Protein AF-A0A8T4PC58-F1 (afdb_monomer)

Secondary structure (DSSP, 8-state):
--HHHHHHHHHHHHHHHHHHHHHHHHHHHHHHHHHHHHHHHHHHHHHHHHHHHHHHHHHHHHHTTT--HHHHHHHHHHHHHHHHHHHHHHHHHHHTTSS-HHHHHHHHHHHHHHHHHHHHH-TT-SSHHHHHHH-HHHHHHIIIIIHHHHGGG--

Sequence (155 aa):
MDFGIISNILIAFFGFLLTGVSIFLSHKAIKSNQLIEQNNLFCELYKEERYISDRIREYNKSFNKAKKGEEKIEVIIQSDKILFDFYEYVALLIQQKAIDTIMFVEYFNLRIKDAYDLFMESLLFENSGDRFFNYRNLSLLFNNFGLSIKEKTTE

Structure (mmCIF, N/CA/C/O backbone):
data_AF-A0A8T4PC58-F1
#
_entry.id   AF-A0A8T4PC58-F1
#
loop_
_atom_site.group_PDB
_atom_site.id
_atom_site.type_symbol
_atom_site.label_atom_id
_atom_site.label_alt_id
_atom_site.label_comp_id
_atom_site.label_asym_id
_atom_site.label_entity_id
_atom_site.label_seq_id
_atom_site.pdbx_PDB_ins_code
_atom_site.Cartn_x
_atom_site.Cartn_y
_atom_site.Cartn_z
_atom_site.occupancy
_atom_site.B_iso_or_equiv
_atom_site.auth_seq_id
_atom_site.auth_comp_id
_atom_site.auth_asym_id
_atom_site.auth_atom_id
_atom_site.pdbx_PDB_model_num
ATOM 1 N N . MET A 1 1 ? 39.599 1.365 -57.181 1.00 56.19 1 MET A N 1
ATOM 2 C CA . MET A 1 1 ? 38.628 1.518 -56.078 1.00 56.19 1 MET A CA 1
ATOM 3 C C . MET A 1 1 ? 39.275 2.460 -55.079 1.00 56.19 1 MET A C 1
ATOM 5 O O . MET A 1 1 ? 40.393 2.181 -54.668 1.00 56.19 1 MET A O 1
ATOM 9 N N . ASP A 1 2 ? 38.670 3.620 -54.838 1.00 69.69 2 ASP A N 1
ATOM 10 C CA . ASP A 1 2 ? 39.322 4.726 -54.134 1.00 69.69 2 ASP A CA 1
ATOM 11 C C . ASP A 1 2 ? 39.362 4.449 -52.624 1.00 69.69 2 ASP A C 1
ATOM 13 O O . ASP A 1 2 ? 38.320 4.252 -51.992 1.00 69.69 2 ASP A O 1
ATOM 17 N N . PHE A 1 3 ? 40.562 4.375 -52.049 1.00 65.81 3 PHE A N 1
ATOM 18 C CA . PHE A 1 3 ? 40.777 3.976 -50.652 1.00 65.81 3 PHE A CA 1
ATOM 19 C C . PHE A 1 3 ? 40.039 4.915 -49.675 1.00 65.81 3 PHE A C 1
ATOM 21 O O . PHE A 1 3 ? 39.590 4.488 -48.610 1.00 65.81 3 PHE A O 1
ATOM 28 N N . GLY A 1 4 ? 39.827 6.176 -50.076 1.00 73.88 4 GLY A N 1
ATOM 29 C CA . GLY A 1 4 ? 39.047 7.162 -49.324 1.00 73.88 4 GLY A CA 1
ATOM 30 C C . GLY A 1 4 ? 37.551 6.843 -49.227 1.00 73.88 4 GLY A C 1
ATOM 31 O O . GLY A 1 4 ? 36.939 7.107 -48.194 1.00 73.88 4 GLY A O 1
ATOM 32 N N . ILE A 1 5 ? 36.960 6.208 -50.245 1.00 74.06 5 ILE A N 1
ATOM 33 C CA . ILE A 1 5 ? 35.539 5.818 -50.228 1.00 74.06 5 ILE A CA 1
ATOM 34 C C . ILE A 1 5 ? 35.328 4.654 -49.253 1.00 74.06 5 ILE A C 1
ATOM 36 O O . ILE A 1 5 ? 34.407 4.690 -48.440 1.00 74.06 5 ILE A O 1
ATOM 40 N N . ILE A 1 6 ? 36.216 3.655 -49.282 1.00 73.06 6 ILE A N 1
ATOM 41 C CA . ILE A 1 6 ? 36.162 2.502 -48.369 1.00 73.06 6 ILE A CA 1
ATOM 42 C C . ILE A 1 6 ? 36.374 2.955 -46.916 1.00 73.06 6 ILE A C 1
ATOM 44 O O . ILE A 1 6 ? 35.629 2.540 -46.028 1.00 73.06 6 ILE A O 1
ATOM 48 N N . SER A 1 7 ? 37.338 3.853 -46.682 1.00 69.44 7 SER A N 1
ATOM 49 C CA . SER A 1 7 ? 37.605 4.442 -45.363 1.00 69.44 7 SER A CA 1
ATOM 50 C C . SER A 1 7 ? 36.391 5.201 -44.808 1.00 69.44 7 SER A C 1
ATOM 52 O O . SER A 1 7 ? 35.975 4.962 -43.676 1.00 69.44 7 SER A O 1
ATOM 54 N N . ASN A 1 8 ? 35.743 6.042 -45.621 1.00 73.19 8 ASN A N 1
ATOM 55 C CA . ASN A 1 8 ? 34.566 6.804 -45.193 1.00 73.19 8 ASN A CA 1
ATOM 56 C C . ASN A 1 8 ? 33.343 5.916 -44.907 1.00 73.19 8 ASN A C 1
ATOM 58 O O . ASN A 1 8 ? 32.604 6.187 -43.962 1.00 73.19 8 ASN A O 1
ATOM 62 N N . ILE A 1 9 ? 33.143 4.836 -45.673 1.00 77.00 9 ILE A N 1
ATOM 63 C CA . ILE A 1 9 ? 32.075 3.854 -45.415 1.00 77.00 9 ILE A CA 1
ATOM 64 C C . ILE A 1 9 ? 32.324 3.119 -44.092 1.00 77.00 9 ILE A C 1
ATOM 66 O O . ILE A 1 9 ? 31.398 2.962 -43.296 1.00 77.00 9 ILE A O 1
ATOM 70 N N . LEU A 1 10 ? 33.569 2.713 -43.821 1.00 71.06 10 LEU A N 1
ATOM 71 C CA . LEU A 1 10 ? 33.949 2.087 -42.551 1.00 71.06 10 LEU A CA 1
ATOM 72 C C . LEU A 1 10 ? 33.726 3.035 -41.371 1.00 71.06 10 LEU A C 1
ATOM 74 O O . LEU A 1 10 ? 33.106 2.641 -40.386 1.00 71.06 10 LEU A O 1
ATOM 78 N N . ILE A 1 11 ? 34.166 4.290 -41.480 1.00 79.31 11 ILE A N 1
ATOM 79 C CA . ILE A 1 11 ? 33.973 5.307 -40.437 1.00 79.31 11 ILE A CA 1
ATOM 80 C C . ILE A 1 11 ? 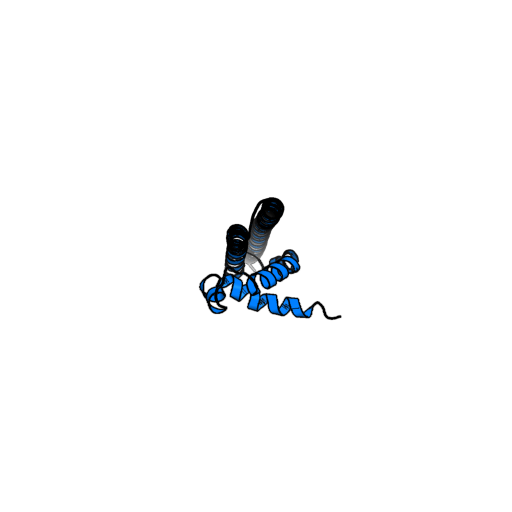32.478 5.532 -40.163 1.00 79.31 11 ILE A C 1
ATOM 82 O O . ILE A 1 11 ? 32.067 5.547 -39.003 1.00 79.31 11 ILE A O 1
ATOM 86 N N . ALA A 1 12 ? 31.650 5.647 -41.206 1.00 65.94 12 ALA A N 1
ATOM 87 C CA . ALA A 1 12 ? 30.204 5.811 -41.059 1.00 65.94 12 ALA A CA 1
ATOM 88 C C . ALA A 1 12 ? 29.541 4.591 -40.393 1.00 65.94 12 ALA A C 1
ATOM 90 O O . ALA A 1 12 ? 28.691 4.747 -39.515 1.00 65.94 12 ALA A O 1
ATOM 91 N N . PHE A 1 13 ? 29.963 3.378 -40.758 1.00 79.12 13 PHE A N 1
ATOM 92 C CA . PHE A 1 13 ? 29.472 2.138 -40.158 1.00 79.12 13 PHE A CA 1
ATOM 93 C C . PHE A 1 13 ? 29.853 2.019 -38.674 1.00 79.12 13 PHE A C 1
ATOM 95 O O . PHE A 1 13 ? 29.003 1.707 -37.838 1.00 79.12 13 PHE A O 1
ATOM 102 N N . PHE A 1 14 ? 31.100 2.343 -38.319 1.00 75.31 14 PHE A N 1
ATOM 103 C CA . PHE A 1 14 ? 31.529 2.405 -36.920 1.00 75.31 14 PHE A CA 1
ATOM 104 C C . PHE A 1 14 ? 30.773 3.485 -36.135 1.00 75.31 14 PHE A C 1
ATOM 106 O O . PHE A 1 14 ? 30.348 3.229 -35.011 1.00 75.31 14 PHE A O 1
ATOM 113 N N . GLY A 1 15 ? 30.533 4.658 -36.729 1.00 72.19 15 GLY A N 1
ATOM 114 C CA . GLY A 1 15 ? 29.725 5.721 -36.123 1.00 72.19 15 GLY A CA 1
ATOM 115 C C . GLY A 1 15 ? 28.286 5.283 -35.821 1.00 72.19 15 GLY A C 1
ATOM 116 O O . GLY A 1 15 ? 27.766 5.545 -34.732 1.00 72.19 15 GLY A O 1
ATOM 117 N N . PHE A 1 16 ? 27.660 4.556 -36.751 1.00 74.94 16 PHE A N 1
ATOM 118 C CA . PHE A 1 16 ? 26.325 3.982 -36.567 1.00 74.94 16 PHE A CA 1
ATOM 119 C C . PHE A 1 16 ? 26.293 2.942 -35.437 1.00 74.94 16 PHE A C 1
ATOM 121 O O . PHE A 1 16 ? 25.435 3.018 -34.556 1.00 74.94 16 PHE A O 1
ATOM 128 N N . LEU A 1 17 ? 27.260 2.018 -35.405 1.00 70.81 17 LEU A N 1
ATOM 129 C CA . LEU A 1 17 ? 27.372 1.021 -34.336 1.00 70.81 17 LEU A CA 1
ATOM 130 C C . LEU A 1 17 ? 27.575 1.664 -32.960 1.00 70.81 17 LEU A C 1
ATOM 132 O O . LEU A 1 17 ? 26.897 1.290 -32.004 1.00 70.81 17 LEU A O 1
ATOM 136 N N . LEU A 1 18 ? 28.459 2.659 -32.857 1.00 72.06 18 LEU A N 1
ATOM 137 C CA . LEU A 1 18 ? 28.721 3.368 -31.601 1.00 72.06 18 LEU A CA 1
ATOM 138 C C . LEU A 1 18 ? 27.477 4.094 -31.079 1.00 72.06 18 LEU A C 1
ATOM 140 O O . LEU A 1 18 ? 27.213 4.072 -29.878 1.00 72.06 18 LEU A O 1
ATOM 144 N N . THR A 1 19 ? 26.681 4.676 -31.978 1.00 75.81 19 THR A N 1
ATOM 145 C CA . THR A 1 19 ? 25.432 5.359 -31.617 1.00 75.81 19 THR A CA 1
ATOM 146 C C . THR A 1 19 ? 24.351 4.362 -31.184 1.00 75.81 19 THR A C 1
ATOM 148 O O . THR A 1 19 ? 23.632 4.602 -30.218 1.00 75.81 19 THR A O 1
ATOM 151 N N . GLY A 1 20 ? 24.257 3.199 -31.835 1.00 67.94 20 GLY A N 1
ATOM 152 C CA . GLY A 1 20 ? 23.357 2.126 -31.399 1.00 67.94 20 GLY A CA 1
ATOM 153 C C . GLY A 1 20 ? 23.702 1.602 -30.000 1.00 67.94 20 GLY A C 1
ATOM 154 O O . GLY A 1 20 ? 22.819 1.427 -29.158 1.00 67.94 20 GLY A O 1
ATOM 155 N N . VAL A 1 21 ? 24.996 1.410 -29.721 1.00 77.56 21 VAL A N 1
ATOM 156 C CA . VAL A 1 21 ? 25.481 0.972 -28.404 1.00 77.56 21 VAL A CA 1
ATOM 157 C C . VAL A 1 21 ? 25.239 2.039 -27.336 1.00 77.56 21 VAL A C 1
ATOM 159 O O . VAL A 1 21 ? 24.805 1.693 -26.238 1.00 77.56 21 VAL A O 1
ATOM 162 N N . SER A 1 22 ? 25.462 3.324 -27.632 1.00 68.50 22 SER A N 1
ATOM 163 C CA . SER A 1 22 ? 25.223 4.396 -26.659 1.00 68.50 22 SER A CA 1
ATOM 164 C C . SER A 1 22 ? 23.745 4.503 -26.285 1.00 68.50 22 SER A C 1
ATOM 166 O O . SER A 1 22 ? 23.433 4.531 -25.098 1.00 68.50 22 SER A O 1
ATOM 168 N N . ILE A 1 23 ? 22.830 4.438 -27.260 1.00 75.75 23 ILE A N 1
ATOM 169 C CA . ILE A 1 23 ? 21.380 4.419 -27.010 1.00 75.75 23 ILE A CA 1
ATOM 170 C C . ILE A 1 23 ? 20.995 3.209 -26.152 1.00 75.75 23 ILE A C 1
ATOM 172 O O . ILE A 1 23 ? 20.246 3.349 -25.184 1.00 75.75 23 ILE A O 1
ATOM 176 N N . PHE A 1 24 ? 21.526 2.023 -26.466 1.00 74.94 24 PHE A N 1
ATOM 177 C CA . PHE A 1 24 ? 21.263 0.815 -25.686 1.00 74.94 24 PHE A CA 1
ATOM 178 C C . PHE A 1 24 ? 21.746 0.945 -24.234 1.00 74.94 24 PHE A C 1
ATOM 180 O O . PHE A 1 24 ? 21.005 0.615 -23.306 1.00 74.94 24 PHE A O 1
ATOM 187 N N . LEU A 1 25 ? 22.962 1.454 -24.019 1.00 70.56 25 LEU A N 1
ATOM 188 C CA . LEU A 1 25 ? 23.519 1.671 -22.684 1.00 70.56 25 LEU A CA 1
ATOM 189 C C . LEU A 1 25 ? 22.744 2.742 -21.910 1.00 70.56 25 LEU A C 1
ATOM 191 O O . LEU A 1 25 ? 22.433 2.521 -20.742 1.00 70.56 25 LEU A O 1
ATOM 195 N N . SER A 1 26 ? 22.368 3.853 -22.551 1.00 62.12 26 SER A N 1
ATOM 196 C CA . SER A 1 26 ? 21.525 4.892 -21.949 1.00 62.12 26 SER A CA 1
ATOM 197 C C . SER A 1 26 ? 20.160 4.346 -21.546 1.00 62.12 26 SER A C 1
ATOM 199 O O . SER A 1 26 ? 19.717 4.587 -20.428 1.00 62.12 26 SER A O 1
ATOM 201 N N . HIS A 1 27 ? 19.519 3.541 -22.396 1.00 72.62 27 HIS A N 1
ATOM 202 C CA . HIS A 1 27 ? 18.258 2.873 -22.060 1.00 72.62 27 HIS A CA 1
ATOM 203 C C . HIS A 1 27 ? 18.410 1.930 -20.864 1.00 72.62 27 HIS A C 1
ATOM 205 O O . HIS A 1 27 ? 17.574 1.917 -19.960 1.00 72.62 27 HIS A O 1
ATOM 211 N N . LYS A 1 28 ? 19.504 1.161 -20.824 1.00 70.44 28 LYS A N 1
ATOM 212 C CA . LYS A 1 28 ? 19.807 0.256 -19.710 1.00 70.44 28 LYS A CA 1
ATOM 213 C C . LYS A 1 28 ? 20.064 1.028 -18.410 1.00 70.44 28 LYS A C 1
ATOM 215 O O . LYS A 1 28 ? 19.585 0.609 -17.360 1.00 70.44 28 LYS A O 1
ATOM 220 N N . ALA A 1 29 ? 20.757 2.163 -18.487 1.00 62.41 29 ALA A N 1
ATOM 221 C CA . ALA A 1 29 ? 21.016 3.047 -17.354 1.00 62.41 29 ALA A CA 1
ATOM 222 C C . ALA A 1 29 ? 19.735 3.721 -16.838 1.00 62.41 29 ALA A C 1
ATOM 224 O O . ALA A 1 29 ? 19.495 3.710 -15.635 1.00 62.41 29 ALA A O 1
ATOM 225 N N . ILE A 1 30 ? 18.869 4.225 -17.727 1.00 73.69 30 ILE A N 1
ATOM 226 C CA . ILE A 1 30 ? 17.566 4.804 -17.358 1.00 73.69 30 ILE A CA 1
ATOM 227 C C . ILE A 1 30 ? 16.706 3.759 -16.644 1.00 73.69 30 ILE A C 1
ATOM 229 O O . ILE A 1 30 ? 16.198 4.028 -15.560 1.00 73.69 30 ILE A O 1
ATOM 233 N N . LYS A 1 31 ? 16.606 2.542 -17.196 1.00 74.12 31 LYS A N 1
ATOM 234 C CA . LYS A 1 31 ? 15.893 1.435 -16.540 1.00 74.12 31 LYS A CA 1
ATOM 235 C C . LYS A 1 31 ? 16.488 1.079 -15.177 1.00 74.12 31 LYS A C 1
ATOM 237 O O . LYS A 1 31 ? 15.742 0.818 -14.241 1.00 74.12 31 LYS A O 1
ATOM 242 N N . SER A 1 32 ? 17.816 1.069 -15.059 1.00 72.31 32 SER A N 1
ATOM 243 C CA . SER A 1 32 ? 18.497 0.801 -13.789 1.00 72.31 32 SER A CA 1
ATOM 244 C C . SER A 1 32 ? 18.197 1.875 -12.743 1.00 72.31 32 SER A C 1
ATOM 246 O O . SER A 1 32 ? 17.933 1.539 -11.594 1.00 72.31 32 SER A O 1
ATOM 248 N N . ASN A 1 33 ? 18.208 3.154 -13.125 1.00 76.00 33 ASN A N 1
ATOM 249 C CA . ASN A 1 33 ? 17.891 4.254 -12.214 1.00 76.00 33 ASN A CA 1
ATOM 250 C C . ASN A 1 33 ? 16.424 4.220 -11.783 1.00 76.00 33 ASN A C 1
ATOM 252 O O . ASN A 1 33 ? 16.145 4.343 -10.597 1.00 76.00 33 ASN A O 1
ATOM 256 N N . GLN A 1 34 ? 15.507 3.949 -12.715 1.00 78.38 34 GLN A N 1
ATOM 257 C CA . GLN A 1 34 ? 14.091 3.750 -12.398 1.00 78.38 34 GLN A CA 1
ATOM 258 C C . GLN A 1 34 ? 13.891 2.610 -11.395 1.00 78.38 34 GLN A C 1
ATOM 260 O O . GLN A 1 34 ? 13.125 2.759 -10.452 1.00 78.38 34 GLN A O 1
ATOM 265 N N . LEU A 1 35 ? 14.605 1.490 -11.550 1.00 78.75 35 LEU A N 1
ATOM 266 C CA . LEU A 1 35 ? 14.540 0.382 -10.596 1.00 78.75 35 LEU A CA 1
ATOM 267 C C . LEU A 1 35 ? 15.055 0.786 -9.204 1.00 78.75 35 LEU A C 1
ATOM 269 O O . LEU A 1 35 ? 14.465 0.407 -8.197 1.00 78.75 35 LEU A O 1
ATOM 273 N N . ILE A 1 36 ? 16.138 1.567 -9.131 1.00 79.25 36 ILE A N 1
ATOM 274 C CA . ILE A 1 36 ? 16.677 2.075 -7.860 1.00 79.25 36 ILE A CA 1
ATOM 275 C C . ILE A 1 36 ? 15.675 3.017 -7.181 1.00 79.25 36 ILE A C 1
ATOM 277 O O . ILE A 1 36 ? 15.428 2.887 -5.985 1.00 79.25 36 ILE A O 1
ATOM 281 N N . GLU A 1 37 ? 15.076 3.941 -7.931 1.00 81.25 37 GLU A N 1
ATOM 282 C CA . GLU A 1 37 ? 14.065 4.870 -7.414 1.00 81.25 37 GLU A CA 1
ATOM 283 C C . GLU A 1 37 ? 12.827 4.132 -6.898 1.00 81.25 37 GLU A C 1
ATOM 285 O O . GLU A 1 37 ? 12.376 4.401 -5.785 1.00 81.25 37 GLU A O 1
ATOM 290 N N . GLN A 1 38 ? 12.334 3.148 -7.657 1.00 79.75 38 GLN A N 1
ATOM 291 C CA . GLN A 1 38 ? 11.232 2.282 -7.237 1.00 79.75 38 GLN A CA 1
ATOM 292 C C . GLN A 1 38 ? 11.576 1.516 -5.955 1.00 79.75 38 GLN A C 1
ATOM 294 O O . GLN A 1 38 ? 10.783 1.516 -5.018 1.00 79.75 38 GLN A O 1
ATOM 299 N N . ASN A 1 39 ? 12.774 0.929 -5.867 1.00 80.69 39 ASN A N 1
ATOM 300 C CA . ASN A 1 39 ? 13.236 0.224 -4.668 1.00 80.69 39 ASN A CA 1
ATOM 301 C C . ASN A 1 39 ? 13.328 1.145 -3.443 1.00 80.69 39 ASN A C 1
ATOM 303 O O . ASN A 1 39 ? 12.952 0.742 -2.343 1.00 80.69 39 ASN A O 1
ATOM 307 N N . ASN A 1 40 ? 13.813 2.376 -3.617 1.00 83.25 40 ASN A N 1
ATOM 308 C CA . ASN A 1 40 ? 13.909 3.350 -2.531 1.00 83.25 40 ASN A CA 1
ATOM 309 C C . ASN A 1 40 ? 12.519 3.763 -2.038 1.00 83.25 40 ASN A C 1
ATOM 311 O O . ASN A 1 40 ? 12.255 3.697 -0.839 1.00 83.25 40 ASN A O 1
ATOM 315 N N . LEU A 1 41 ? 11.618 4.121 -2.960 1.00 82.50 41 LEU A N 1
ATOM 316 C CA . LEU A 1 41 ? 10.226 4.443 -2.636 1.00 82.50 41 LEU A CA 1
ATOM 317 C C . LEU A 1 41 ? 9.548 3.274 -1.913 1.00 82.50 41 LEU A C 1
ATOM 319 O O . LEU A 1 41 ? 8.874 3.467 -0.903 1.00 82.50 41 LEU A O 1
ATOM 323 N N . PHE A 1 42 ? 9.783 2.054 -2.391 1.00 81.69 42 PHE A N 1
ATOM 324 C CA . PHE A 1 42 ? 9.261 0.840 -1.784 1.00 81.69 42 PHE A CA 1
ATOM 325 C C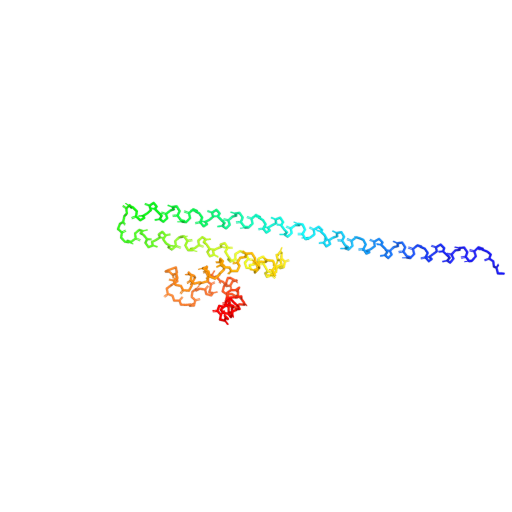 . PHE A 1 42 ? 9.761 0.641 -0.344 1.00 81.69 42 PHE A C 1
ATOM 327 O O . PHE A 1 42 ? 8.974 0.340 0.556 1.00 81.69 42 PHE A O 1
ATOM 334 N N . CYS A 1 43 ? 11.058 0.851 -0.101 1.00 80.44 43 CYS A N 1
ATOM 335 C CA . CYS A 1 43 ? 11.642 0.745 1.235 1.00 80.44 43 CYS A CA 1
ATOM 336 C C . CYS A 1 43 ? 11.046 1.765 2.213 1.00 80.44 43 CYS A C 1
ATOM 338 O O . CYS A 1 43 ? 10.816 1.422 3.373 1.00 80.44 43 CYS A O 1
ATOM 340 N N . GLU A 1 44 ? 10.787 2.995 1.767 1.00 86.44 44 GLU A N 1
ATOM 341 C CA . GLU A 1 44 ? 10.148 4.015 2.604 1.00 86.44 44 GLU A CA 1
ATOM 342 C C . GLU A 1 44 ? 8.698 3.648 2.931 1.00 86.44 44 GLU A C 1
ATOM 344 O O . GLU A 1 44 ? 8.318 3.656 4.099 1.00 86.44 44 GLU A O 1
ATOM 349 N N . LEU A 1 45 ? 7.915 3.195 1.947 1.00 86.06 45 LEU A N 1
ATOM 350 C CA . LEU A 1 45 ? 6.544 2.731 2.192 1.00 86.06 45 LEU A CA 1
ATOM 351 C C . LEU A 1 45 ? 6.480 1.565 3.177 1.00 86.06 45 LEU A C 1
ATOM 353 O O . LEU A 1 45 ? 5.585 1.509 4.016 1.00 86.06 45 LEU A O 1
ATOM 357 N N . TYR A 1 46 ? 7.442 0.646 3.106 1.00 82.62 46 TYR A N 1
ATOM 358 C CA . TYR A 1 46 ? 7.532 -0.457 4.056 1.00 82.62 46 TYR A CA 1
ATOM 359 C C . TYR A 1 46 ? 7.827 0.014 5.487 1.00 82.62 46 TYR A C 1
ATOM 361 O O . TYR A 1 46 ? 7.260 -0.514 6.447 1.00 82.62 46 TYR A O 1
ATOM 369 N N . LYS A 1 47 ? 8.708 1.008 5.656 1.00 83.75 47 LYS A N 1
ATOM 370 C CA . LYS A 1 47 ? 8.988 1.596 6.975 1.00 83.75 47 LYS A CA 1
ATOM 371 C C . LYS A 1 47 ? 7.759 2.308 7.535 1.00 83.75 47 LYS A C 1
ATOM 373 O O . LYS A 1 47 ? 7.446 2.109 8.708 1.00 83.75 47 LYS A O 1
ATOM 378 N N . GLU A 1 48 ? 7.076 3.087 6.702 1.00 85.19 48 GLU A N 1
ATOM 379 C CA . GLU A 1 48 ? 5.870 3.827 7.080 1.00 85.19 48 GLU A CA 1
ATOM 380 C C . GLU A 1 48 ? 4.731 2.891 7.484 1.00 85.19 48 GLU A C 1
ATOM 382 O O . GLU A 1 48 ? 4.157 3.052 8.560 1.00 85.19 48 GLU A O 1
ATOM 387 N N . GLU A 1 49 ? 4.452 1.849 6.697 1.00 85.62 49 GLU A N 1
ATOM 388 C CA . GLU A 1 49 ? 3.422 0.870 7.055 1.00 85.62 49 GLU A CA 1
ATOM 389 C C . GLU A 1 49 ? 3.732 0.208 8.399 1.00 85.62 49 GLU A C 1
ATOM 391 O O . GLU A 1 49 ? 2.854 0.089 9.256 1.00 85.62 49 GLU A O 1
ATOM 396 N N . ARG A 1 50 ? 4.993 -0.179 8.621 1.00 84.31 50 ARG A N 1
ATOM 397 C CA . ARG A 1 50 ? 5.398 -0.788 9.887 1.00 84.31 50 ARG A CA 1
ATOM 398 C C . ARG A 1 50 ? 5.201 0.180 11.048 1.00 84.31 50 ARG A C 1
ATOM 400 O O . ARG A 1 50 ? 4.700 -0.232 12.093 1.00 84.31 50 ARG A O 1
ATOM 407 N N . TYR A 1 51 ? 5.583 1.442 10.868 1.00 82.44 51 TYR A N 1
ATOM 408 C CA . TYR A 1 51 ? 5.398 2.481 11.872 1.00 82.44 51 TYR A CA 1
ATOM 409 C C . TYR A 1 51 ? 3.916 2.661 12.218 1.00 82.44 51 TYR A C 1
ATOM 411 O O . TYR A 1 51 ? 3.558 2.600 13.394 1.00 82.44 51 TYR A O 1
ATOM 419 N N . ILE A 1 52 ? 3.045 2.795 11.214 1.00 83.31 52 ILE A N 1
ATOM 420 C CA . ILE A 1 52 ? 1.591 2.906 11.396 1.00 83.31 52 ILE A CA 1
ATOM 421 C C . ILE A 1 52 ? 1.052 1.692 12.162 1.00 83.31 52 ILE A C 1
ATOM 423 O O . ILE A 1 52 ? 0.385 1.849 13.186 1.00 83.31 52 ILE A O 1
ATOM 427 N N . SER A 1 53 ? 1.396 0.484 11.718 1.00 83.06 53 SER A N 1
ATOM 428 C CA . SER A 1 53 ? 0.960 -0.774 12.329 1.00 83.06 53 SER A CA 1
ATOM 429 C C . SER A 1 53 ? 1.408 -0.912 13.791 1.00 83.06 53 SER A C 1
ATOM 431 O O . SER A 1 53 ? 0.623 -1.325 14.653 1.00 83.06 53 SER A O 1
ATOM 433 N N . ASP A 1 54 ? 2.651 -0.540 14.107 1.00 82.88 54 ASP A N 1
ATOM 434 C CA . ASP A 1 54 ? 3.168 -0.564 15.478 1.00 82.88 54 ASP A CA 1
ATOM 435 C C . ASP A 1 54 ? 2.471 0.491 16.353 1.00 82.88 54 ASP A C 1
ATOM 437 O O . ASP A 1 54 ? 2.067 0.182 17.478 1.00 82.88 54 ASP A O 1
ATOM 441 N N . ARG A 1 55 ? 2.225 1.699 15.827 1.00 77.31 55 ARG A N 1
ATOM 442 C CA . ARG A 1 55 ? 1.488 2.752 16.542 1.00 77.31 55 ARG A CA 1
ATOM 443 C C . ARG A 1 55 ? 0.052 2.340 16.831 1.00 77.31 55 ARG A C 1
ATOM 445 O O . ARG A 1 55 ? -0.364 2.427 17.984 1.00 77.31 55 ARG A O 1
ATOM 452 N N . ILE A 1 56 ? -0.685 1.829 15.844 1.00 81.25 56 ILE A N 1
ATOM 453 C CA . ILE A 1 56 ? -2.053 1.319 16.037 1.00 81.25 56 ILE A CA 1
ATOM 454 C C . ILE A 1 56 ? -2.065 0.242 17.130 1.00 81.25 56 ILE A C 1
ATOM 456 O O . ILE A 1 56 ? -2.901 0.260 18.037 1.00 81.25 56 ILE A O 1
ATOM 460 N N . ARG A 1 57 ? -1.090 -0.673 17.117 1.00 83.50 57 ARG A N 1
ATOM 461 C CA . ARG A 1 57 ? -0.961 -1.725 18.133 1.00 83.50 57 ARG A CA 1
ATOM 462 C C . ARG A 1 57 ? -0.685 -1.169 19.531 1.00 83.50 57 ARG A C 1
ATOM 464 O O . ARG A 1 57 ? -1.275 -1.647 20.502 1.00 83.50 57 ARG A O 1
ATOM 471 N N . GLU A 1 58 ? 0.215 -0.198 19.658 1.00 77.50 58 GLU A N 1
ATOM 472 C CA . GLU A 1 58 ? 0.509 0.485 20.924 1.00 77.50 58 GLU A CA 1
ATOM 473 C C . GLU A 1 58 ? -0.710 1.232 21.467 1.00 77.50 58 GLU A C 1
ATOM 475 O O . GLU A 1 58 ? -1.035 1.107 22.655 1.00 77.50 58 GLU A O 1
ATOM 480 N N . TYR A 1 59 ? -1.412 1.958 20.596 1.00 73.88 59 TYR A N 1
ATOM 481 C CA . TYR A 1 59 ? -2.641 2.661 20.941 1.00 73.88 59 TYR A CA 1
ATOM 482 C C . TYR A 1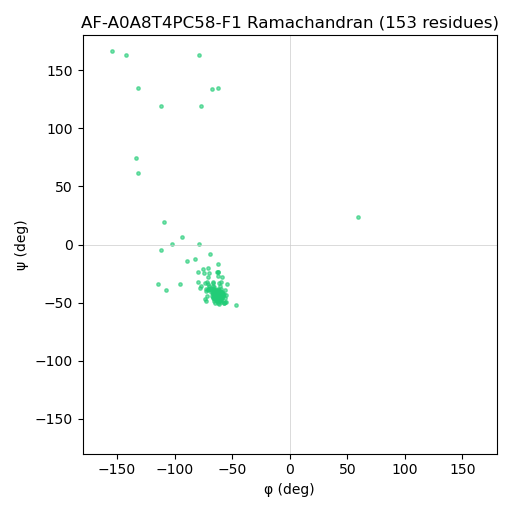 59 ? -3.706 1.680 21.431 1.00 73.88 59 TYR A C 1
ATOM 484 O O . TYR A 1 59 ? -4.212 1.850 22.539 1.00 73.88 59 TYR A O 1
ATOM 492 N N . ASN A 1 60 ? -3.949 0.586 20.706 1.00 74.31 60 ASN A N 1
ATOM 493 C CA . ASN A 1 60 ? -4.909 -0.448 21.099 1.00 74.31 60 ASN A CA 1
ATOM 494 C C . ASN A 1 60 ? -4.556 -1.119 22.438 1.00 74.31 60 ASN A C 1
ATOM 496 O O . ASN A 1 60 ? -5.435 -1.364 23.269 1.00 74.31 60 ASN A O 1
ATOM 500 N N . LYS A 1 61 ? -3.270 -1.395 22.698 1.00 77.19 61 LYS A N 1
ATOM 501 C CA . LYS A 1 61 ? -2.806 -1.940 23.989 1.00 77.19 61 LYS A CA 1
ATOM 502 C C . LYS A 1 61 ? -3.037 -0.973 25.148 1.00 77.19 61 LYS A C 1
ATOM 504 O O . LYS A 1 61 ? -3.388 -1.412 26.243 1.00 77.19 61 LYS A O 1
ATOM 509 N N . SER A 1 62 ? -2.817 0.316 24.915 1.00 69.00 62 SER A N 1
ATOM 510 C CA . SER A 1 62 ? -2.988 1.364 25.923 1.00 69.00 62 SER A CA 1
ATOM 511 C C . SER A 1 62 ? -4.471 1.620 26.204 1.00 69.00 62 SER A C 1
ATOM 513 O O . SER A 1 62 ? -4.868 1.726 27.363 1.00 69.00 62 SER A O 1
ATOM 515 N N . PHE A 1 63 ? -5.310 1.608 25.164 1.00 66.12 63 PHE A N 1
ATOM 516 C CA . PHE A 1 63 ? -6.755 1.824 25.269 1.00 66.12 63 PHE A CA 1
ATOM 517 C C . PHE A 1 63 ? -7.508 0.663 25.920 1.00 66.12 63 PHE A C 1
ATOM 519 O O . PHE A 1 63 ? -8.387 0.896 26.749 1.00 66.12 63 PHE A O 1
ATOM 526 N N . ASN A 1 64 ? -7.132 -0.588 25.628 1.00 66.25 64 ASN A N 1
ATOM 527 C CA . ASN A 1 64 ? -7.745 -1.763 26.263 1.00 66.25 64 ASN A CA 1
ATOM 528 C C . ASN A 1 64 ? -7.540 -1.809 27.787 1.00 66.25 64 ASN A C 1
ATOM 530 O O . ASN A 1 64 ? -8.253 -2.535 28.475 1.00 66.25 64 ASN A O 1
ATOM 534 N N . LYS A 1 65 ? -6.593 -1.033 28.326 1.00 65.81 65 LYS A N 1
ATOM 535 C CA . LYS A 1 65 ? -6.378 -0.893 29.770 1.00 65.81 65 LYS A CA 1
ATOM 536 C C . LYS A 1 65 ? -7.201 0.236 30.406 1.00 65.81 65 LYS A C 1
ATOM 538 O O . LYS A 1 65 ? -7.270 0.276 31.630 1.00 65.81 65 LYS A O 1
ATOM 543 N N . ALA A 1 66 ? -7.784 1.151 29.620 1.00 62.00 66 ALA A N 1
ATOM 544 C CA . ALA A 1 66 ? -8.162 2.476 30.115 1.00 62.00 66 ALA A CA 1
ATOM 545 C C . ALA A 1 66 ? -9.672 2.816 30.153 1.00 62.00 66 ALA A C 1
ATOM 547 O O . ALA A 1 66 ? -10.046 3.543 31.071 1.00 62.00 66 ALA A O 1
ATOM 548 N N . LYS A 1 67 ? -10.564 2.361 29.242 1.00 63.62 67 LYS A N 1
ATOM 549 C CA . LYS A 1 67 ? -11.946 2.927 29.160 1.00 63.62 67 LYS A CA 1
ATOM 550 C C . LYS A 1 67 ? -13.083 2.043 28.586 1.00 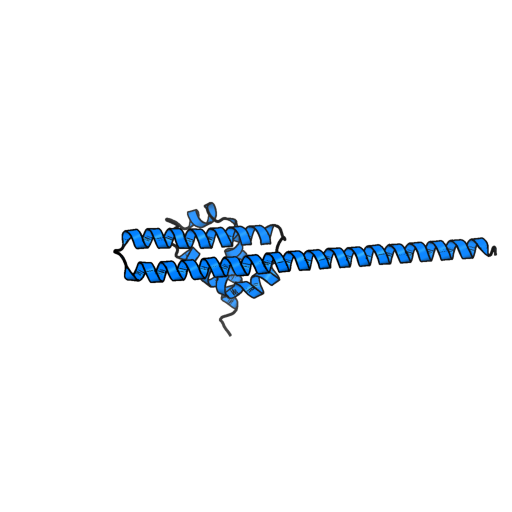63.62 67 LYS A C 1
ATOM 552 O O . LYS A 1 67 ? -12.843 0.992 27.998 1.00 63.62 67 LYS A O 1
ATOM 557 N N . LYS A 1 68 ? -14.335 2.512 28.809 1.00 67.81 68 LYS A N 1
ATOM 558 C CA . LYS A 1 68 ? -15.661 1.973 28.394 1.00 67.81 68 LYS A CA 1
ATOM 559 C C . LYS A 1 68 ? -16.017 2.285 26.918 1.00 67.81 68 LYS A C 1
ATOM 561 O O . LYS A 1 68 ? -15.425 3.164 26.308 1.00 67.81 68 LYS A O 1
ATOM 566 N N . GLY A 1 69 ? -16.999 1.551 26.381 1.00 66.62 69 GLY A N 1
ATOM 567 C CA . GLY A 1 69 ? -17.178 1.183 24.964 1.00 66.62 69 GLY A CA 1
ATOM 568 C C . GLY A 1 69 ? -17.218 2.245 23.851 1.00 66.62 69 GLY A C 1
ATOM 569 O O . GLY A 1 69 ? -16.725 1.928 22.776 1.00 66.62 69 GLY A O 1
ATOM 570 N N . GLU A 1 70 ? -17.739 3.461 24.044 1.00 71.12 70 GLU A N 1
ATOM 571 C CA . GLU A 1 70 ? -17.910 4.421 22.925 1.00 71.12 70 GLU A CA 1
ATOM 572 C C . GLU A 1 70 ? -16.590 5.046 22.452 1.00 71.12 70 GLU A C 1
ATOM 574 O O . GLU A 1 70 ? -16.282 5.005 21.264 1.00 71.12 70 GLU A O 1
ATOM 579 N N . GLU A 1 71 ? -15.743 5.514 23.374 1.00 74.88 71 GLU A N 1
ATOM 580 C CA . GLU A 1 71 ? -14.415 6.046 23.022 1.00 74.88 71 GLU A CA 1
ATOM 581 C C . GLU A 1 71 ? -13.522 4.977 22.372 1.00 74.88 71 GLU A C 1
ATOM 583 O O . GLU A 1 71 ? -12.646 5.280 21.566 1.00 74.88 71 GLU A O 1
ATOM 588 N N . LYS A 1 72 ? -13.754 3.699 22.695 1.00 75.31 72 LYS A N 1
ATOM 589 C CA . LYS A 1 72 ? -13.041 2.585 22.065 1.00 75.31 72 LYS A CA 1
ATOM 590 C C . LYS A 1 72 ? -13.426 2.429 20.590 1.00 75.31 72 LYS A C 1
ATOM 592 O O . LYS A 1 72 ? -12.555 2.120 19.783 1.00 75.31 72 LYS A O 1
ATOM 597 N N . ILE A 1 73 ? -14.698 2.629 20.245 1.00 80.12 73 ILE A N 1
ATOM 598 C CA . ILE A 1 73 ? -15.183 2.526 18.861 1.00 80.12 73 ILE A CA 1
ATOM 599 C C . ILE A 1 73 ? -14.586 3.648 18.011 1.00 80.12 73 ILE A C 1
ATOM 601 O O . ILE A 1 73 ? -14.056 3.375 16.938 1.00 80.12 73 ILE A O 1
ATOM 605 N N . GLU A 1 74 ? -14.592 4.885 18.512 1.00 79.00 74 GLU A N 1
ATOM 606 C CA . GLU A 1 74 ? -14.025 6.031 17.790 1.00 79.00 74 GLU A CA 1
ATOM 607 C C . GLU A 1 74 ? -12.536 5.827 17.465 1.00 79.00 74 GLU A C 1
ATOM 609 O O . GLU A 1 74 ? -12.093 6.079 16.345 1.00 79.00 74 GLU A O 1
ATOM 614 N N . VAL A 1 75 ? -11.766 5.290 18.414 1.00 77.19 75 VAL A N 1
ATOM 615 C CA . VAL A 1 75 ? -10.335 5.009 18.220 1.00 77.19 75 VAL A CA 1
ATOM 616 C C . VAL A 1 75 ? -10.090 3.913 17.186 1.00 77.19 75 VAL A C 1
ATOM 618 O O . VAL A 1 75 ? -9.144 4.017 16.402 1.00 77.19 75 VAL A O 1
ATOM 621 N N . ILE A 1 76 ? -10.929 2.873 17.164 1.00 81.25 76 ILE A N 1
ATOM 622 C CA . ILE A 1 76 ? -10.852 1.818 16.144 1.00 81.25 76 ILE A CA 1
ATOM 623 C C . ILE A 1 76 ? -11.096 2.431 14.763 1.00 81.25 76 ILE A C 1
ATOM 625 O O . ILE A 1 76 ? -10.267 2.264 13.876 1.00 81.25 76 ILE A O 1
ATOM 629 N N . ILE A 1 77 ? -12.155 3.230 14.616 1.00 84.56 77 ILE A N 1
ATOM 630 C CA . ILE A 1 77 ? -12.494 3.902 13.354 1.00 84.56 77 ILE A CA 1
ATOM 631 C C . ILE A 1 77 ? -11.344 4.802 12.873 1.00 84.56 77 ILE A C 1
ATOM 633 O O . ILE A 1 77 ? -10.989 4.780 11.696 1.00 84.56 77 ILE A O 1
ATOM 637 N N . GLN A 1 78 ? -10.727 5.576 13.770 1.00 78.88 78 GLN A N 1
ATOM 638 C CA . GLN A 1 78 ? -9.581 6.423 13.417 1.00 78.88 78 GLN A CA 1
ATOM 639 C C . GLN A 1 78 ? -8.348 5.607 13.007 1.00 78.88 78 GLN A C 1
ATOM 641 O O . GLN A 1 78 ? -7.642 5.991 12.075 1.00 78.88 78 GLN A O 1
ATOM 646 N N . SER A 1 79 ? -8.090 4.486 13.683 1.00 82.25 79 SER A N 1
ATOM 647 C CA . SER A 1 79 ? -6.969 3.595 13.361 1.00 82.25 79 SER A CA 1
ATOM 648 C C . SER A 1 79 ? -7.150 2.945 11.990 1.00 82.25 79 SER A C 1
ATOM 650 O O . SER A 1 79 ? -6.229 2.971 11.173 1.00 82.25 79 SER A O 1
ATOM 652 N N . ASP A 1 80 ? -8.351 2.431 11.725 1.00 85.94 80 ASP A N 1
ATOM 653 C CA . ASP A 1 80 ? -8.736 1.843 10.442 1.00 85.94 80 ASP A CA 1
ATOM 654 C C . ASP A 1 80 ? -8.590 2.869 9.317 1.00 85.94 80 ASP A C 1
ATOM 656 O O . ASP A 1 80 ? -7.966 2.588 8.296 1.00 85.94 80 ASP A O 1
ATOM 660 N N . LYS A 1 81 ? -9.072 4.099 9.540 1.00 86.88 81 LYS A N 1
ATOM 661 C CA . LYS A 1 81 ? -8.948 5.198 8.579 1.00 86.88 81 LYS A CA 1
ATOM 662 C C . LYS A 1 81 ? -7.495 5.461 8.182 1.00 86.88 81 LYS A C 1
ATOM 664 O O . LYS A 1 81 ? -7.201 5.524 6.995 1.00 86.88 81 LYS A O 1
ATOM 669 N N . ILE A 1 82 ? -6.580 5.583 9.148 1.00 85.50 82 ILE A N 1
ATOM 670 C CA . ILE A 1 82 ? -5.154 5.834 8.863 1.00 85.50 82 ILE A CA 1
ATOM 671 C C . ILE A 1 82 ? -4.560 4.698 8.023 1.00 85.50 82 ILE A C 1
ATOM 673 O O . ILE A 1 82 ? -3.811 4.948 7.077 1.00 85.50 82 ILE A O 1
ATOM 677 N N . LEU A 1 83 ? -4.898 3.449 8.355 1.00 87.38 83 LEU A N 1
ATOM 678 C CA . LEU A 1 83 ? -4.414 2.291 7.613 1.00 87.38 83 LEU A CA 1
ATOM 679 C C . LEU A 1 83 ? -4.963 2.271 6.179 1.00 87.38 83 LEU A C 1
ATOM 681 O O . LEU A 1 83 ? -4.218 2.016 5.233 1.00 87.38 83 LEU A O 1
ATOM 685 N N . PHE A 1 84 ? -6.250 2.562 5.997 1.00 91.12 84 PHE A N 1
ATOM 686 C CA . PHE A 1 84 ? -6.874 2.580 4.676 1.00 91.12 84 PHE A CA 1
ATOM 687 C C . PHE A 1 84 ? -6.398 3.757 3.828 1.00 91.12 84 PHE A C 1
ATOM 689 O O . PHE A 1 84 ? -6.127 3.558 2.648 1.00 91.12 84 PHE A O 1
ATOM 696 N N . ASP A 1 85 ? -6.202 4.941 4.413 1.00 86.31 85 ASP A N 1
ATOM 697 C CA . ASP A 1 85 ? -5.614 6.101 3.729 1.00 86.31 85 ASP A CA 1
ATOM 698 C C . ASP A 1 85 ? -4.207 5.762 3.200 1.00 86.31 85 ASP A C 1
ATOM 700 O O . ASP A 1 85 ? -3.864 6.088 2.060 1.00 86.31 85 ASP A O 1
ATOM 704 N N . PHE A 1 86 ? -3.409 5.037 3.992 1.00 90.12 86 PHE A N 1
ATOM 705 C CA . PHE A 1 86 ? -2.106 4.539 3.557 1.00 90.12 86 PHE A CA 1
ATOM 706 C C . PHE A 1 86 ? -2.226 3.580 2.361 1.00 90.12 86 PHE A C 1
ATOM 708 O O . PHE A 1 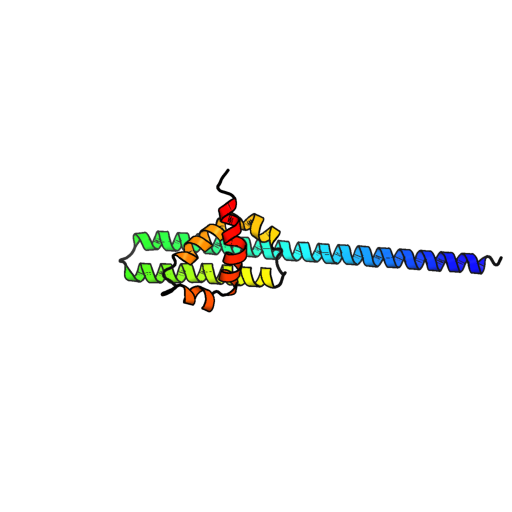86 ? -1.564 3.781 1.341 1.00 90.12 86 PHE A O 1
ATOM 715 N N . TYR A 1 87 ? -3.078 2.554 2.439 1.00 88.50 87 TYR A N 1
ATOM 716 C CA . TYR A 1 87 ? -3.203 1.587 1.343 1.00 88.50 87 TYR A CA 1
ATOM 717 C C . TYR A 1 87 ? -3.890 2.160 0.092 1.00 88.50 87 TYR A C 1
ATOM 719 O O . TYR A 1 87 ? -3.568 1.734 -1.016 1.00 88.50 87 TYR A O 1
ATOM 727 N N . GLU A 1 88 ? -4.771 3.151 0.229 1.00 90.25 88 GLU A N 1
ATOM 728 C CA . GLU A 1 88 ? -5.324 3.934 -0.886 1.00 90.25 88 GLU A CA 1
ATOM 729 C C . GLU A 1 88 ? -4.216 4.685 -1.630 1.00 90.25 88 GLU A C 1
ATOM 731 O O . GLU A 1 88 ? -4.147 4.645 -2.861 1.00 90.25 88 GLU A O 1
ATOM 736 N N . TYR A 1 89 ? -3.303 5.317 -0.887 1.00 88.69 89 TYR A N 1
ATOM 737 C CA . TYR A 1 89 ? -2.142 5.981 -1.468 1.00 88.69 89 TYR A CA 1
ATOM 738 C C . TYR A 1 89 ? -1.217 4.992 -2.188 1.00 88.69 89 TYR A C 1
ATOM 740 O O . TYR A 1 89 ? -0.811 5.233 -3.326 1.00 88.69 89 TYR A O 1
ATOM 748 N N . VAL A 1 90 ? -0.932 3.837 -1.582 1.00 87.44 90 VAL A N 1
ATOM 749 C CA . VAL A 1 90 ? -0.124 2.798 -2.238 1.00 87.44 90 VAL A CA 1
ATOM 750 C C . VAL A 1 90 ? -0.814 2.264 -3.498 1.00 87.44 90 VAL A C 1
ATOM 752 O O . VAL A 1 90 ? -0.163 2.099 -4.532 1.00 87.44 90 VAL A O 1
ATOM 755 N N . ALA A 1 91 ? -2.135 2.066 -3.463 1.00 88.81 91 ALA A N 1
ATOM 756 C CA . ALA A 1 91 ? -2.912 1.659 -4.631 1.00 88.81 91 ALA A CA 1
ATOM 757 C C . ALA A 1 91 ? -2.792 2.668 -5.783 1.00 88.81 91 ALA A C 1
ATOM 759 O O . ALA A 1 91 ? -2.619 2.266 -6.936 1.00 88.81 91 ALA A O 1
ATOM 760 N N . LEU A 1 92 ? -2.827 3.970 -5.483 1.00 88.31 92 LEU A N 1
ATOM 761 C CA . LEU A 1 92 ? -2.600 5.030 -6.469 1.00 88.31 92 LEU A CA 1
ATOM 762 C C . LEU A 1 92 ? -1.205 4.945 -7.100 1.00 88.31 92 LEU A C 1
ATOM 764 O O . LEU A 1 92 ? -1.084 5.034 -8.323 1.00 88.31 92 LEU A O 1
ATOM 768 N N . LEU A 1 93 ? -0.159 4.730 -6.298 1.00 86.44 93 LEU A N 1
ATOM 769 C CA . LEU A 1 93 ? 1.213 4.602 -6.804 1.00 86.44 93 LEU A CA 1
ATOM 770 C C . LEU A 1 93 ? 1.374 3.406 -7.754 1.00 86.44 93 LEU A C 1
ATOM 772 O O . LEU A 1 93 ? 2.034 3.521 -8.790 1.00 86.44 93 LEU A O 1
ATOM 776 N N . ILE A 1 94 ? 0.731 2.279 -7.444 1.00 86.50 94 ILE A N 1
ATOM 777 C CA . ILE A 1 94 ? 0.721 1.091 -8.309 1.00 86.50 94 ILE A CA 1
ATOM 778 C C . ILE A 1 94 ? -0.003 1.387 -9.626 1.00 86.50 94 ILE A C 1
ATOM 780 O O . ILE A 1 94 ? 0.522 1.099 -10.701 1.00 86.50 94 ILE A O 1
ATOM 784 N N . GLN A 1 95 ? -1.185 2.011 -9.570 1.00 84.75 95 GLN A N 1
ATOM 785 C CA . GLN A 1 95 ? -1.945 2.373 -10.774 1.00 84.75 95 GLN A CA 1
ATOM 786 C C . GLN A 1 95 ? -1.174 3.338 -11.685 1.00 84.75 95 GLN A C 1
ATOM 788 O O . GLN A 1 95 ? -1.245 3.235 -12.910 1.00 84.75 95 GLN A O 1
ATOM 793 N N . GLN A 1 96 ? -0.399 4.248 -11.093 1.00 86.75 96 GLN A N 1
ATOM 794 C CA . GLN A 1 96 ? 0.469 5.183 -11.810 1.00 86.75 96 GLN A CA 1
ATOM 795 C C . GLN A 1 96 ? 1.781 4.549 -12.296 1.00 86.75 96 GLN A C 1
ATOM 797 O O . GLN A 1 96 ? 2.580 5.230 -12.938 1.00 86.75 96 GLN A O 1
ATOM 802 N N . LYS A 1 97 ? 2.005 3.252 -12.035 1.00 83.50 97 LYS A N 1
ATOM 803 C CA . LYS A 1 97 ? 3.241 2.518 -12.355 1.00 83.50 97 LYS A CA 1
ATOM 804 C C . LYS A 1 97 ? 4.491 3.113 -11.695 1.00 83.50 97 LYS A C 1
ATOM 806 O O . LYS A 1 97 ? 5.601 2.903 -12.180 1.00 83.50 97 LYS A O 1
ATOM 811 N N . ALA A 1 98 ? 4.313 3.850 -10.597 1.00 82.44 98 ALA A N 1
ATOM 812 C CA . ALA A 1 98 ? 5.410 4.341 -9.768 1.00 82.44 98 ALA A CA 1
ATOM 813 C C . ALA A 1 98 ? 6.013 3.219 -8.911 1.00 82.44 98 ALA A C 1
ATOM 815 O O . ALA A 1 98 ? 7.147 3.335 -8.460 1.00 82.44 98 ALA A O 1
ATOM 816 N N . ILE A 1 99 ? 5.258 2.13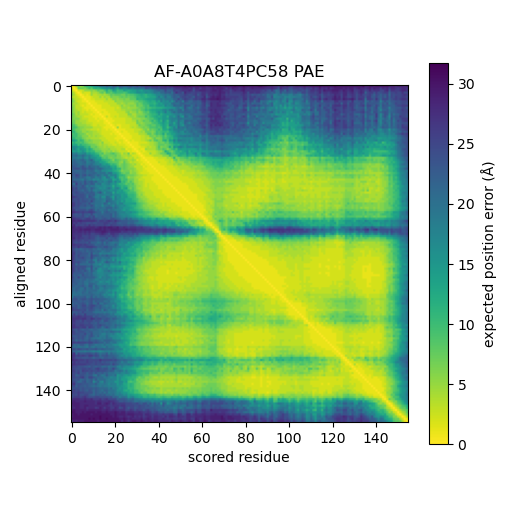9 -8.693 1.00 81.56 99 ILE A N 1
ATOM 817 C CA . ILE A 1 99 ? 5.705 0.919 -8.023 1.00 81.56 99 ILE A CA 1
ATOM 818 C C . ILE A 1 99 ? 5.275 -0.266 -8.872 1.00 81.56 99 ILE A C 1
ATOM 820 O O . ILE A 1 99 ? 4.132 -0.329 -9.336 1.00 81.56 99 ILE A O 1
ATOM 824 N N . ASP A 1 100 ? 6.193 -1.205 -9.066 1.00 81.81 100 ASP A N 1
ATOM 825 C CA . ASP A 1 100 ? 5.882 -2.448 -9.745 1.00 81.81 100 ASP A CA 1
ATOM 826 C C . ASP A 1 100 ? 4.920 -3.315 -8.917 1.00 81.81 100 ASP A C 1
ATOM 828 O O . ASP A 1 100 ? 5.068 -3.515 -7.709 1.00 81.81 100 ASP A O 1
ATOM 832 N N . THR A 1 101 ? 3.906 -3.841 -9.595 1.00 78.06 101 THR A N 1
ATOM 833 C CA . THR A 1 101 ? 2.854 -4.641 -8.969 1.00 78.06 101 THR A CA 1
ATOM 834 C C . THR A 1 101 ? 3.378 -5.959 -8.401 1.00 78.06 101 THR A C 1
ATOM 836 O O . THR A 1 101 ? 2.926 -6.380 -7.339 1.00 78.06 101 THR A O 1
ATOM 839 N N . ILE A 1 102 ? 4.317 -6.614 -9.091 1.00 78.56 102 ILE A N 1
ATOM 840 C CA . ILE A 1 102 ? 4.869 -7.904 -8.662 1.00 78.56 102 ILE A CA 1
ATOM 841 C C . ILE A 1 102 ? 5.646 -7.694 -7.366 1.00 78.56 102 ILE A C 1
ATOM 843 O O . ILE A 1 102 ? 5.392 -8.391 -6.386 1.00 78.56 102 ILE A O 1
ATOM 847 N N . MET A 1 103 ? 6.499 -6.666 -7.329 1.00 75.38 103 MET A N 1
ATOM 848 C CA . MET A 1 103 ? 7.211 -6.272 -6.113 1.00 75.38 103 MET A CA 1
ATOM 849 C C . MET A 1 103 ? 6.261 -5.983 -4.948 1.00 75.38 103 MET A C 1
ATOM 851 O O . MET A 1 103 ? 6.476 -6.452 -3.833 1.00 75.38 103 MET A O 1
ATOM 855 N N . PHE A 1 104 ? 5.188 -5.228 -5.188 1.00 80.75 104 PHE A N 1
ATOM 856 C CA . PHE A 1 104 ? 4.211 -4.944 -4.143 1.00 80.75 104 PHE A CA 1
ATOM 857 C C . PHE A 1 104 ? 3.571 -6.220 -3.581 1.00 80.75 104 PHE A C 1
ATOM 859 O O . PHE A 1 104 ? 3.535 -6.400 -2.362 1.00 80.75 104 PHE A O 1
ATOM 866 N N . VAL A 1 105 ? 3.118 -7.124 -4.453 1.00 77.56 105 VAL A N 1
ATOM 867 C CA . VAL A 1 105 ? 2.498 -8.387 -4.038 1.00 77.56 105 VAL A CA 1
ATOM 868 C C . VAL A 1 105 ? 3.480 -9.254 -3.256 1.00 77.56 105 VAL A C 1
ATOM 870 O O . VAL A 1 105 ? 3.111 -9.738 -2.195 1.00 77.56 105 VAL A O 1
ATOM 873 N N . GLU A 1 106 ? 4.723 -9.430 -3.710 1.00 74.38 106 GLU A N 1
ATOM 874 C CA . GLU A 1 106 ? 5.707 -10.294 -3.034 1.00 74.38 106 GLU A CA 1
ATOM 875 C C . GLU A 1 106 ? 5.944 -9.907 -1.568 1.00 74.38 106 GLU A C 1
ATOM 877 O O . GLU A 1 106 ? 6.051 -10.772 -0.697 1.00 74.38 106 GLU A O 1
ATOM 882 N N . TYR A 1 107 ? 5.983 -8.610 -1.283 1.00 71.44 107 TYR A N 1
ATOM 883 C CA . TYR A 1 107 ? 6.342 -8.094 0.035 1.00 71.44 107 TYR A CA 1
ATOM 884 C C . TYR A 1 107 ? 5.141 -7.804 0.938 1.00 71.44 107 TYR A C 1
ATOM 886 O O . TYR A 1 107 ? 5.237 -7.968 2.157 1.00 71.44 107 TYR A O 1
ATOM 894 N N . PHE A 1 108 ? 4.013 -7.372 0.370 1.00 74.88 108 PHE A N 1
ATOM 895 C CA . PHE A 1 108 ? 2.828 -6.996 1.141 1.00 74.88 108 PHE A CA 1
ATOM 896 C C . PHE A 1 108 ? 1.729 -8.059 1.141 1.00 74.88 108 PHE A C 1
ATOM 898 O O . PHE A 1 108 ? 0.725 -7.842 1.807 1.00 74.88 108 PHE A O 1
ATOM 905 N N . ASN A 1 109 ? 1.896 -9.214 0.484 1.00 71.88 109 ASN A N 1
ATOM 906 C CA . ASN A 1 109 ? 0.815 -10.191 0.285 1.00 71.88 109 ASN A CA 1
ATOM 907 C C . ASN A 1 109 ? -0.008 -10.504 1.546 1.00 71.88 109 ASN A C 1
ATOM 909 O O . ASN A 1 109 ? -1.232 -10.403 1.556 1.00 71.88 109 ASN A O 1
ATOM 913 N N . LEU A 1 110 ? 0.681 -10.865 2.633 1.00 72.44 110 LEU A N 1
ATOM 914 C CA . LEU A 1 110 ? 0.035 -11.206 3.901 1.00 72.44 110 LEU A CA 1
ATOM 915 C C . LEU A 1 110 ? -0.626 -9.977 4.539 1.00 72.44 110 LEU A C 1
ATOM 917 O O . LEU A 1 110 ? -1.752 -10.058 5.010 1.00 72.44 110 LEU A O 1
ATOM 921 N N . ARG A 1 111 ? 0.034 -8.818 4.474 1.00 80.06 111 ARG A N 1
ATOM 922 C CA . ARG A 1 111 ? -0.464 -7.565 5.058 1.00 80.06 111 ARG A CA 1
ATOM 923 C C . ARG A 1 111 ? -1.668 -7.003 4.302 1.00 80.06 111 ARG A C 1
ATOM 925 O O . ARG A 1 111 ? -2.578 -6.472 4.921 1.00 80.06 111 ARG A O 1
ATOM 932 N N . ILE A 1 112 ? -1.696 -7.152 2.978 1.00 81.25 112 ILE A N 1
ATOM 933 C CA . ILE A 1 112 ? -2.834 -6.801 2.119 1.00 81.25 112 ILE A CA 1
ATOM 934 C C . ILE A 1 112 ? -4.041 -7.648 2.473 1.00 81.25 112 ILE A C 1
ATOM 936 O O . ILE A 1 112 ? -5.148 -7.125 2.490 1.00 81.25 112 ILE A O 1
ATOM 940 N N . LYS A 1 113 ? -3.841 -8.941 2.746 1.00 80.88 113 LYS A N 1
ATOM 941 C CA . LYS A 1 113 ? -4.928 -9.818 3.173 1.00 80.88 113 LYS A CA 1
ATOM 942 C C . LYS A 1 113 ? -5.517 -9.351 4.499 1.00 80.88 113 LYS A C 1
ATOM 944 O O . LYS A 1 113 ? -6.721 -9.153 4.578 1.00 80.88 113 LYS A O 1
ATOM 949 N N . ASP A 1 114 ? -4.664 -9.109 5.490 1.00 83.31 114 ASP A N 1
ATOM 950 C CA . ASP A 1 114 ? -5.102 -8.629 6.802 1.00 83.31 114 ASP A CA 1
ATOM 951 C C . ASP A 1 114 ? -5.817 -7.270 6.684 1.00 83.31 114 ASP A C 1
ATOM 953 O O . ASP A 1 114 ? -6.865 -7.053 7.290 1.00 83.31 114 ASP A O 1
ATOM 957 N N . ALA A 1 115 ? -5.288 -6.364 5.853 1.00 86.62 115 ALA A N 1
ATOM 958 C CA . ALA A 1 115 ? -5.910 -5.075 5.568 1.00 86.62 115 ALA A CA 1
ATOM 959 C C . ALA A 1 115 ? -7.244 -5.221 4.823 1.00 86.62 115 ALA A C 1
ATOM 961 O O . ALA A 1 115 ? -8.168 -4.460 5.093 1.00 86.62 115 ALA A O 1
ATOM 962 N N . TYR A 1 116 ? -7.362 -6.189 3.911 1.00 88.06 116 TYR A N 1
ATOM 963 C CA . TYR A 1 116 ? -8.604 -6.504 3.211 1.00 88.06 116 TYR A CA 1
ATOM 964 C C . TYR A 1 116 ? -9.665 -7.031 4.174 1.00 88.06 116 TYR A C 1
ATOM 966 O O . TYR A 1 116 ? -10.783 -6.520 4.176 1.00 88.06 116 TYR A O 1
ATOM 974 N N . ASP A 1 117 ? -9.323 -8.015 5.005 1.00 86.12 117 ASP A N 1
ATOM 975 C CA . ASP A 1 117 ? -10.253 -8.591 5.976 1.00 86.12 117 ASP A CA 1
ATOM 976 C C . ASP A 1 117 ? -10.738 -7.494 6.945 1.00 86.12 117 ASP A C 1
ATOM 978 O O . ASP A 1 117 ? -11.944 -7.323 7.136 1.00 86.12 117 ASP A O 1
ATOM 982 N N . LEU A 1 118 ? -9.824 -6.641 7.432 1.00 88.38 118 LEU A N 1
ATOM 983 C CA . LEU A 1 118 ? -10.174 -5.476 8.248 1.00 88.38 118 LEU A CA 1
ATOM 984 C C . LEU A 1 118 ? -11.066 -4.477 7.496 1.00 88.38 118 LEU A C 1
ATOM 986 O O . LEU A 1 118 ? -12.057 -4.005 8.039 1.00 88.38 118 LEU A O 1
ATOM 990 N N . PHE A 1 119 ? -10.761 -4.164 6.237 1.00 89.56 119 PHE A N 1
ATOM 991 C CA . PHE A 1 119 ? -11.568 -3.265 5.405 1.00 89.56 119 PHE A CA 1
ATOM 992 C C . PHE A 1 119 ? -12.989 -3.793 5.175 1.00 89.56 119 PHE A C 1
ATOM 994 O O . PHE A 1 119 ? -13.953 -3.024 5.091 1.00 89.56 119 PHE A O 1
ATOM 1001 N N . MET A 1 120 ? -13.141 -5.115 5.103 1.00 85.81 120 MET A N 1
ATOM 1002 C CA . MET A 1 120 ? -14.439 -5.753 4.926 1.00 85.81 120 MET A CA 1
ATOM 1003 C C . MET A 1 120 ? -15.303 -5.736 6.193 1.00 85.81 120 MET A C 1
ATOM 1005 O O . MET A 1 120 ? -16.532 -5.767 6.076 1.00 85.81 120 MET A O 1
ATOM 1009 N N . GLU A 1 121 ? -14.683 -5.633 7.365 1.00 86.94 121 GLU A N 1
ATOM 1010 C CA . GLU A 1 121 ? -15.341 -5.684 8.676 1.00 86.94 121 GLU A CA 1
ATOM 1011 C C . GLU A 1 121 ? -15.317 -4.344 9.434 1.00 86.94 121 GLU A C 1
ATOM 1013 O O . GLU A 1 121 ? -15.915 -4.228 10.504 1.00 86.94 121 GLU A O 1
ATOM 1018 N N . SER A 1 122 ? -14.643 -3.325 8.891 1.00 89.25 122 SER A N 1
ATOM 1019 C CA . SER A 1 122 ? -14.431 -2.048 9.571 1.00 89.25 122 SER A CA 1
ATOM 1020 C C . SER A 1 122 ? -15.735 -1.310 9.865 1.00 89.25 122 SER A C 1
ATOM 1022 O O . SER A 1 122 ? -16.581 -1.111 8.990 1.00 89.25 122 SER A O 1
ATOM 1024 N N . LEU A 1 123 ? -15.832 -0.806 11.097 1.00 88.00 123 LEU A N 1
ATOM 1025 C CA . LEU A 1 123 ? -16.917 0.058 11.569 1.00 88.00 123 LEU A CA 1
ATOM 1026 C C . LEU A 1 123 ? -16.892 1.457 10.934 1.00 88.00 123 LEU A C 1
ATOM 1028 O O . LEU A 1 123 ? -17.822 2.230 11.141 1.00 88.00 123 LEU A O 1
ATOM 1032 N N . LEU A 1 124 ? -15.839 1.794 10.179 1.00 87.50 124 LEU A N 1
ATOM 1033 C CA . LEU A 1 124 ? -15.740 3.051 9.432 1.00 87.50 124 LEU A CA 1
ATOM 1034 C C . LEU A 1 124 ? -16.842 3.182 8.367 1.00 87.50 124 LEU A C 1
ATOM 1036 O O . LEU A 1 124 ? -17.165 4.296 7.956 1.00 87.50 124 LEU A O 1
ATOM 1040 N N . PHE A 1 125 ? -17.408 2.062 7.912 1.00 88.62 125 PHE A N 1
ATOM 1041 C CA . PHE A 1 125 ? -18.391 2.026 6.835 1.00 88.62 125 PHE A CA 1
ATOM 1042 C C . PHE A 1 125 ? -19.759 1.607 7.370 1.00 88.62 125 PHE A C 1
ATOM 1044 O O . PHE A 1 125 ? -19.920 0.491 7.862 1.00 88.62 125 PHE A O 1
ATOM 1051 N N . GLU A 1 126 ? -20.765 2.476 7.235 1.00 78.69 126 GLU A N 1
ATOM 1052 C CA . GLU A 1 126 ? -22.142 2.140 7.621 1.00 78.69 126 GLU A CA 1
ATOM 1053 C C . GLU A 1 126 ? -22.758 1.118 6.659 1.00 78.69 126 GLU A C 1
ATOM 1055 O O . GLU A 1 126 ? -23.536 0.251 7.062 1.00 78.69 126 GLU A O 1
ATOM 1060 N N . ASN A 1 127 ? -22.403 1.192 5.375 1.00 76.25 127 ASN A N 1
ATOM 1061 C CA . ASN A 1 127 ? -22.828 0.230 4.371 1.00 76.25 127 ASN A CA 1
ATOM 1062 C C . ASN A 1 127 ? -21.713 -0.061 3.350 1.00 76.25 127 ASN A C 1
ATOM 1064 O O . ASN A 1 127 ? -20.722 0.654 3.211 1.00 76.25 127 ASN A O 1
ATOM 1068 N N . SER A 1 128 ? -21.868 -1.165 2.615 1.00 72.88 128 SER A N 1
ATOM 1069 C CA . SER A 1 128 ? -20.818 -1.654 1.712 1.00 72.88 128 SER A CA 1
ATOM 1070 C C . SER A 1 128 ? -20.452 -0.701 0.566 1.00 72.88 128 SER A C 1
ATOM 1072 O O . SER A 1 128 ? -19.338 -0.804 0.054 1.00 72.88 128 SER A O 1
ATOM 1074 N N . GLY A 1 129 ? -21.356 0.204 0.167 1.00 77.31 129 GLY A N 1
ATOM 1075 C CA . GLY A 1 129 ? -21.135 1.160 -0.921 1.00 77.31 129 GLY A CA 1
ATOM 1076 C C . GLY A 1 129 ? -20.177 2.287 -0.536 1.00 77.31 129 GLY A C 1
ATOM 1077 O O . GLY A 1 129 ? -19.364 2.707 -1.364 1.00 77.31 129 GLY A O 1
ATOM 1078 N N . ASP A 1 130 ? -20.198 2.701 0.732 1.00 82.75 130 ASP A N 1
ATOM 1079 C CA . ASP A 1 130 ? -19.343 3.772 1.260 1.00 82.75 130 ASP A CA 1
ATOM 1080 C C . ASP A 1 130 ? -17.853 3.450 1.109 1.00 82.75 130 ASP A C 1
ATOM 1082 O O . ASP A 1 130 ? -17.038 4.337 0.852 1.00 82.75 130 ASP A O 1
ATOM 1086 N N . ARG A 1 131 ? -17.497 2.162 1.183 1.00 82.62 131 ARG A N 1
ATOM 1087 C CA . ARG A 1 131 ? -16.138 1.663 0.929 1.00 82.62 131 ARG A CA 1
ATOM 1088 C C . ARG A 1 131 ? -15.623 2.064 -0.440 1.00 82.62 131 ARG A C 1
ATOM 1090 O O . ARG A 1 131 ? -14.527 2.597 -0.566 1.00 82.62 131 ARG A O 1
ATOM 1097 N N . PHE A 1 132 ? -16.432 1.829 -1.466 1.00 81.62 132 PHE A N 1
ATOM 1098 C CA . PHE A 1 132 ? -16.048 2.092 -2.847 1.00 81.62 132 PHE A CA 1
ATOM 1099 C C . PHE A 1 132 ? -15.987 3.589 -3.152 1.00 81.62 132 PHE A C 1
ATOM 1101 O O . PHE A 1 132 ? -15.186 4.013 -3.984 1.00 81.62 132 PHE A O 1
ATOM 1108 N N . PHE A 1 133 ? -16.844 4.376 -2.496 1.00 85.56 133 PHE A N 1
ATOM 1109 C CA . PHE A 1 133 ? -16.880 5.825 -2.653 1.00 85.56 133 PHE A CA 1
ATOM 1110 C C . PHE A 1 133 ? -15.682 6.504 -1.979 1.00 85.56 133 PHE A C 1
ATOM 1112 O O . PHE A 1 133 ? -15.010 7.315 -2.612 1.00 85.56 133 PHE A O 1
ATOM 1119 N N . ASN A 1 134 ? -15.389 6.144 -0.726 1.00 85.44 134 ASN A N 1
ATOM 1120 C CA . ASN A 1 134 ? -14.318 6.765 0.057 1.00 85.44 134 ASN A CA 1
ATOM 1121 C C . ASN A 1 134 ? -12.925 6.220 -0.293 1.00 85.44 134 ASN A C 1
ATOM 1123 O O . ASN A 1 134 ? -11.951 6.963 -0.245 1.00 85.44 134 ASN A O 1
ATOM 1127 N N . TYR A 1 135 ? -12.838 4.943 -0.675 1.00 91.88 135 TYR A N 1
ATOM 1128 C CA . TYR A 1 135 ? -11.583 4.220 -0.896 1.00 91.88 135 TYR A CA 1
ATOM 1129 C C . TYR A 1 135 ? -11.608 3.473 -2.226 1.00 91.88 135 TYR A C 1
ATOM 1131 O O . TYR A 1 135 ? -11.571 2.239 -2.296 1.00 91.88 135 TYR A O 1
ATOM 1139 N N . ARG A 1 136 ? -11.742 4.232 -3.317 1.00 90.50 136 ARG A N 1
ATOM 1140 C CA . ARG A 1 136 ? -11.904 3.671 -4.661 1.00 90.50 136 ARG A CA 1
ATOM 1141 C C . ARG A 1 136 ? -10.678 2.875 -5.096 1.00 90.50 136 ARG A C 1
ATOM 1143 O O . ARG A 1 136 ? -10.834 1.785 -5.647 1.00 90.50 136 ARG A O 1
ATOM 1150 N N . ASN A 1 137 ? -9.474 3.410 -4.906 1.00 90.12 137 ASN A N 1
ATOM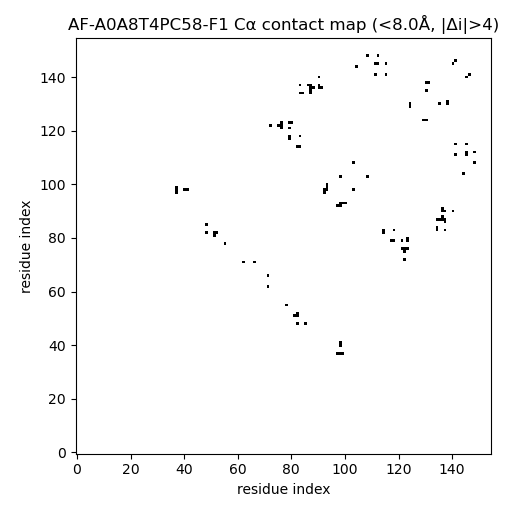 1151 C CA . ASN A 1 137 ? -8.264 2.772 -5.425 1.00 90.12 137 ASN A CA 1
ATOM 1152 C C . ASN A 1 137 ? -7.910 1.530 -4.622 1.00 90.12 137 ASN A C 1
ATOM 1154 O O . ASN A 1 137 ? -7.555 0.513 -5.213 1.00 90.12 137 ASN A O 1
ATOM 1158 N N . LEU A 1 138 ? -8.093 1.583 -3.309 1.00 90.00 138 LEU A N 1
ATOM 1159 C CA . LEU A 1 138 ? -7.960 0.460 -2.401 1.00 90.00 138 LEU A CA 1
ATOM 1160 C C . LEU A 1 138 ? -8.988 -0.628 -2.706 1.00 90.00 138 LEU A C 1
ATOM 1162 O O . LEU A 1 138 ? -8.629 -1.797 -2.802 1.00 90.00 138 LEU A O 1
ATOM 1166 N N . SER A 1 139 ? -10.247 -0.260 -2.958 1.00 88.12 139 SER A N 1
ATOM 1167 C CA . SER A 1 139 ? -11.281 -1.222 -3.360 1.00 88.12 139 SER A CA 1
ATOM 1168 C C . SER A 1 139 ? -10.921 -1.924 -4.674 1.00 88.12 139 SER A C 1
ATOM 1170 O O . SER A 1 139 ? -11.090 -3.135 -4.808 1.00 88.12 139 SER A O 1
ATOM 1172 N N . LEU A 1 140 ? -10.378 -1.188 -5.650 1.00 85.69 140 LEU A N 1
ATOM 1173 C CA . LEU A 1 140 ? -9.880 -1.768 -6.900 1.00 85.69 140 LEU A CA 1
ATOM 1174 C C . LEU A 1 140 ? -8.655 -2.661 -6.673 1.00 85.69 140 LEU A C 1
ATOM 1176 O O . LEU A 1 140 ? -8.579 -3.744 -7.251 1.00 85.69 140 LEU A O 1
ATOM 1180 N N . LEU A 1 141 ? -7.721 -2.232 -5.821 1.00 84.81 141 LEU A N 1
ATOM 1181 C CA . LEU A 1 141 ? -6.557 -3.018 -5.423 1.00 84.81 141 LEU A CA 1
ATOM 1182 C C . LEU A 1 141 ? -7.010 -4.351 -4.814 1.00 84.81 141 LEU A C 1
ATOM 1184 O O . LEU A 1 141 ? -6.596 -5.413 -5.262 1.00 84.81 141 LEU A O 1
ATOM 1188 N N . PHE A 1 142 ? -7.930 -4.322 -3.858 1.00 85.31 142 PHE A N 1
ATOM 1189 C CA . PHE A 1 142 ? -8.455 -5.523 -3.221 1.00 85.31 142 PHE A CA 1
ATOM 1190 C C . PHE A 1 142 ? -9.269 -6.418 -4.157 1.00 85.31 142 PHE A C 1
ATOM 1192 O O . PHE A 1 142 ? -9.179 -7.635 -4.046 1.00 85.31 142 PHE A O 1
ATOM 1199 N N . ASN A 1 143 ? -9.995 -5.872 -5.128 1.00 76.62 143 ASN A N 1
ATOM 1200 C CA . ASN A 1 143 ? -10.668 -6.704 -6.129 1.00 76.62 143 ASN A CA 1
ATOM 1201 C C . ASN A 1 143 ? -9.680 -7.395 -7.076 1.00 76.62 143 ASN A 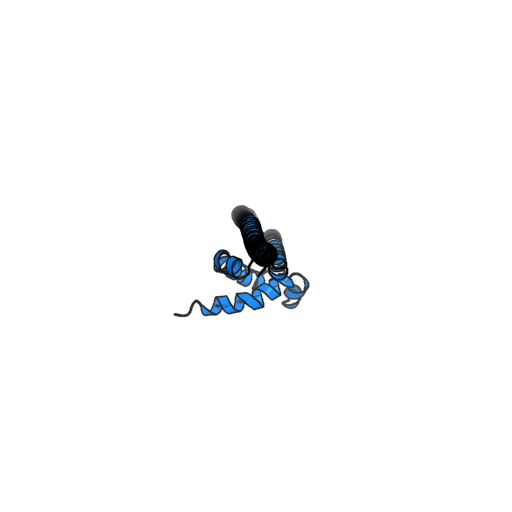C 1
ATOM 1203 O O . ASN A 1 143 ? -9.888 -8.547 -7.448 1.00 76.62 143 ASN A O 1
ATOM 1207 N N . ASN A 1 144 ? -8.597 -6.710 -7.441 1.00 72.56 144 ASN A N 1
ATOM 1208 C CA . ASN A 1 144 ? -7.588 -7.251 -8.349 1.00 72.56 144 ASN A CA 1
ATOM 1209 C C . ASN A 1 144 ? -6.645 -8.244 -7.651 1.00 72.56 144 ASN A C 1
ATOM 1211 O O . ASN A 1 144 ? -6.271 -9.250 -8.246 1.00 72.56 144 ASN A O 1
ATOM 1215 N N . PHE A 1 145 ? -6.274 -7.982 -6.394 1.00 66.44 145 PHE A N 1
ATOM 1216 C CA . PHE A 1 145 ? -5.284 -8.772 -5.653 1.00 66.44 145 PHE A CA 1
ATOM 1217 C C . PHE A 1 145 ? -5.909 -9.641 -4.557 1.00 66.44 145 PHE A C 1
ATOM 1219 O O . PHE A 1 145 ? -5.533 -10.801 -4.417 1.00 66.44 145 PHE A O 1
ATOM 1226 N N . GLY A 1 146 ? -6.911 -9.151 -3.829 1.00 55.00 146 GLY A N 1
ATOM 1227 C CA . GLY A 1 146 ? -7.558 -9.861 -2.716 1.00 55.00 146 GLY A CA 1
ATOM 1228 C C . GLY A 1 146 ? -8.283 -11.154 -3.112 1.00 55.00 146 GLY A C 1
ATOM 1229 O O . GLY A 1 146 ? -8.383 -12.068 -2.294 1.00 55.00 146 GLY A O 1
ATOM 1230 N N . LEU A 1 147 ? -8.706 -11.302 -4.375 1.00 48.88 147 LEU A N 1
ATOM 1231 C CA . LEU A 1 147 ? -9.213 -12.580 -4.899 1.00 48.88 147 LEU A CA 1
ATOM 1232 C C . LEU A 1 147 ? -8.085 -13.581 -5.208 1.00 48.88 147 LEU A C 1
ATOM 1234 O O . LEU A 1 147 ? -8.234 -14.763 -4.917 1.00 48.88 147 LEU A O 1
ATOM 1238 N N . SER A 1 148 ? -6.930 -13.114 -5.692 1.00 49.19 148 SER A N 1
ATOM 1239 C CA . SER A 1 148 ? -5.766 -13.973 -5.983 1.00 49.19 148 SER A CA 1
ATOM 1240 C C . SER A 1 148 ? -5.060 -14.511 -4.725 1.00 49.19 148 SER A C 1
ATOM 1242 O O . SER A 1 148 ? -4.378 -15.532 -4.773 1.00 49.19 148 SER A O 1
ATOM 1244 N N . ILE A 1 149 ? -5.260 -13.869 -3.567 1.00 48.19 149 ILE A N 1
ATOM 1245 C CA . ILE A 1 149 ? -4.689 -14.296 -2.276 1.00 48.19 149 ILE A CA 1
ATOM 1246 C C . ILE A 1 149 ? -5.490 -15.447 -1.647 1.00 48.19 149 ILE A C 1
ATOM 1248 O O . ILE A 1 149 ? -4.936 -16.237 -0.879 1.00 48.19 149 ILE A O 1
ATOM 1252 N N . LYS A 1 150 ? -6.777 -15.598 -1.996 1.00 43.44 150 LYS A N 1
ATOM 1253 C CA . LYS A 1 150 ? -7.609 -16.719 -1.526 1.00 43.44 150 LYS A CA 1
ATOM 1254 C C . LYS A 1 150 ? -7.204 -18.066 -2.133 1.00 43.44 150 LYS A C 1
ATOM 1256 O O . LYS A 1 150 ? -7.431 -19.089 -1.496 1.00 43.44 150 LYS A O 1
ATOM 1261 N N . GLU A 1 151 ? -6.571 -18.080 -3.306 1.00 42.75 151 GLU A N 1
ATOM 1262 C CA . GLU A 1 151 ? -6.248 -19.324 -4.022 1.00 42.75 151 GLU A CA 1
ATOM 1263 C C . GLU A 1 151 ? -4.966 -20.026 -3.536 1.00 42.75 151 GLU A C 1
ATOM 1265 O O . GLU A 1 151 ? -4.764 -21.193 -3.850 1.00 42.75 151 GLU A O 1
ATOM 1270 N N . LYS A 1 152 ? -4.119 -19.385 -2.714 1.00 38.06 152 LYS A N 1
ATOM 1271 C CA . LYS A 1 152 ? -2.857 -19.989 -2.226 1.00 38.06 152 LYS A CA 1
ATOM 1272 C C . LYS A 1 152 ? -2.932 -20.701 -0.868 1.00 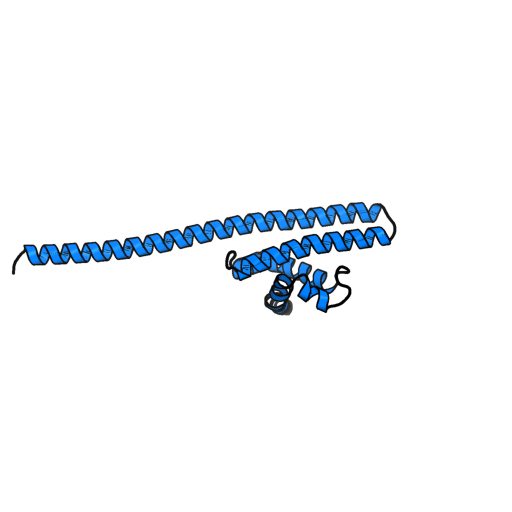38.06 152 LYS A C 1
ATOM 1274 O O . LYS A 1 152 ? -1.900 -21.121 -0.355 1.00 38.06 152 LYS A O 1
ATOM 1279 N N . THR A 1 153 ? -4.119 -20.855 -0.281 1.00 37.91 153 THR A N 1
ATOM 1280 C CA . THR A 1 153 ? -4.316 -21.575 0.999 1.00 37.91 153 THR A CA 1
ATOM 1281 C C . THR A 1 153 ? -5.030 -22.924 0.866 1.00 37.91 153 THR A C 1
ATOM 1283 O O . THR A 1 153 ? -5.534 -23.451 1.854 1.00 37.91 153 THR A O 1
ATOM 1286 N N . THR A 1 154 ? -5.046 -23.507 -0.330 1.00 38.91 154 THR A N 1
ATOM 1287 C CA . THR A 1 154 ? -5.547 -24.869 -0.567 1.00 38.91 154 THR A CA 1
ATOM 1288 C C . THR A 1 154 ? -4.568 -25.654 -1.430 1.00 38.91 154 THR A C 1
ATOM 1290 O O . THR A 1 154 ? -4.838 -25.868 -2.603 1.00 38.91 154 THR A O 1
ATOM 1293 N N . GLU A 1 155 ? -3.451 -26.068 -0.832 1.00 35.41 155 GLU A N 1
ATOM 1294 C CA . GLU A 1 155 ? -2.760 -27.339 -1.116 1.00 35.41 155 GLU A CA 1
ATOM 1295 C C . GLU A 1 155 ? -2.191 -27.901 0.193 1.00 35.41 155 GLU A C 1
ATOM 1297 O O . GLU A 1 155 ? -1.586 -27.112 0.959 1.00 35.41 155 GLU A O 1
#

Foldseek 3Di:
DDPVVVVVVVVVVVVVVVVVVVVVVVVVVVVVVLVVQQVVVVVVLVVVLVVLVVVLVVVLVVVVVPDDDPVNLVSQLVSLVVNLVSLLVVLVCCVVVSHPPVVCCVPCVVVLLVNLVCLVVRPNDPDPVVSCVVRVSNVVVCVVRVVVSVVPPDD

Mean predicted aligned error: 11.12 Å

Solvent-accessible surface area (backbone atoms only — not comparable to full-atom values): 8691 Å² total; per-residue (Å²): 132,64,67,67,58,58,50,52,52,50,53,52,52,52,51,50,53,51,51,54,50,49,54,52,50,51,52,52,49,52,52,51,50,53,52,52,53,32,50,51,54,49,53,51,52,53,52,50,53,51,51,52,55,51,49,49,50,52,51,52,62,55,47,77,76,70,75,68,72,67,68,54,50,56,52,49,35,54,48,52,47,56,54,48,56,51,46,28,52,52,31,47,37,40,76,71,63,60,33,62,64,67,64,49,46,76,77,37,48,71,59,52,48,56,52,46,56,46,66,76,69,40,81,72,44,95,48,82,66,51,46,49,71,79,33,45,46,32,48,49,44,41,64,69,46,54,59,65,62,64,67,77,79,75,129

pLDDT: mean 76.8, std 11.39, range [35.41, 91.88]

Radius of gyration: 25.61 Å; Cα contacts (8 Å, |Δi|>4): 61; chains: 1; bounding box: 64×34×86 Å